Protein AF-A0AA35VS94-F1 (afdb_monomer_lite)

InterPro domains:
  IPR000488 Death domain [PF00531] (14-91)
  IPR011029 Death-like domain superfamily [G3DSA:1.10.533.10] (7-102)
  IPR011029 Death-like domain superfamily [SSF47986] (13-92)

pLDDT: mean 72.89, std 15.07, range [34.94, 88.5]

Structure (mmCIF, N/CA/C/O backbone):
data_AF-A0AA35VS94-F1
#
_entry.id   AF-A0AA35VS94-F1
#
loop_
_atom_site.group_PDB
_atom_site.id
_atom_site.type_symbol
_atom_site.label_atom_id
_atom_site.label_alt_id
_atom_site.label_comp_id
_atom_site.label_asym_id
_atom_site.label_entity_id
_atom_site.label_seq_id
_atom_site.pdbx_PDB_ins_code
_atom_site.Cartn_x
_atom_site.Cartn_y
_atom_site.Cartn_z
_atom_site.occupancy
_atom_site.B_iso_or_equiv
_atom_site.auth_seq_id
_atom_site.auth_comp_id
_atom_site.auth_asym_id
_atom_site.auth_atom_id
_atom_site.pdbx_PDB_model_num
ATOM 1 N N . MET A 1 1 ? -4.233 39.093 11.057 1.00 37.75 1 MET A N 1
ATOM 2 C CA . MET A 1 1 ? -4.387 38.185 12.213 1.00 37.75 1 MET A CA 1
ATOM 3 C C . MET A 1 1 ? -4.971 36.888 11.689 1.00 37.75 1 MET A C 1
ATOM 5 O O . MET A 1 1 ? -6.139 36.872 11.334 1.00 37.75 1 MET A O 1
ATOM 9 N N . CYS A 1 2 ? -4.156 35.845 11.549 1.00 34.94 2 CYS A N 1
ATOM 10 C CA . CYS A 1 2 ? -4.618 34.550 11.057 1.00 34.94 2 CYS A CA 1
ATOM 11 C C . CYS A 1 2 ? -4.717 33.615 12.259 1.00 34.94 2 CYS A C 1
ATOM 13 O O . CYS A 1 2 ? -3.712 33.097 12.739 1.00 34.94 2 CYS A O 1
ATOM 15 N N . MET A 1 3 ? -5.928 33.475 12.791 1.00 42.16 3 MET A N 1
ATOM 16 C CA . MET A 1 3 ? -6.256 32.408 13.725 1.00 42.16 3 MET A CA 1
ATOM 17 C C . MET A 1 3 ? -6.566 31.159 12.903 1.00 42.16 3 MET A C 1
ATOM 19 O O . MET A 1 3 ? -7.602 31.093 12.253 1.00 42.16 3 MET A O 1
ATOM 23 N N . THR A 1 4 ? -5.679 30.171 12.939 1.00 45.38 4 THR A N 1
ATOM 24 C CA . THR A 1 4 ? -6.019 28.788 12.584 1.00 45.38 4 THR A CA 1
ATOM 25 C C . THR A 1 4 ? -5.450 27.892 13.671 1.00 45.38 4 THR A C 1
ATOM 27 O O . THR A 1 4 ? -4.269 27.546 13.679 1.00 45.38 4 THR A O 1
ATOM 30 N N . THR A 1 5 ? -6.287 27.608 14.660 1.00 41.09 5 THR A N 1
ATOM 31 C CA . THR A 1 5 ? -6.042 26.622 15.705 1.00 41.09 5 THR A CA 1
ATOM 32 C C . THR A 1 5 ? -6.155 25.200 15.144 1.00 41.09 5 THR A C 1
ATOM 34 O O . THR A 1 5 ? -6.917 24.936 14.220 1.00 41.09 5 THR A O 1
ATOM 37 N N . SER A 1 6 ? -5.400 24.297 15.776 1.00 39.47 6 SER A N 1
ATOM 38 C CA . SER A 1 6 ? -5.391 22.831 15.656 1.00 39.47 6 SER A CA 1
ATOM 39 C C . SER A 1 6 ? -4.593 22.202 14.506 1.00 39.47 6 SER A C 1
ATOM 41 O O . SER A 1 6 ? -4.994 22.121 13.352 1.00 39.47 6 SER A O 1
ATOM 43 N N . LYS A 1 7 ? -3.430 21.682 14.912 1.00 44.59 7 LYS A N 1
ATOM 44 C CA . LYS A 1 7 ? -2.463 20.855 14.185 1.00 44.59 7 LYS A CA 1
ATOM 45 C C . LYS A 1 7 ? -3.125 19.616 13.553 1.00 44.59 7 LYS A C 1
ATOM 47 O O . LYS A 1 7 ? -3.093 18.536 14.132 1.00 44.59 7 LYS A O 1
ATOM 52 N N . GLY A 1 8 ? -3.681 19.747 12.353 1.00 44.16 8 GLY A N 1
ATOM 53 C CA . GLY A 1 8 ? -3.961 18.603 11.486 1.00 44.16 8 GLY A CA 1
ATOM 54 C C . GLY A 1 8 ? -2.641 18.077 10.931 1.00 44.16 8 GLY A C 1
ATOM 55 O O . GLY A 1 8 ? -2.137 18.597 9.937 1.00 44.16 8 GLY A O 1
ATOM 56 N N . LYS A 1 9 ? -2.022 17.102 11.603 1.00 51.66 9 LYS A N 1
ATOM 57 C CA . LYS A 1 9 ? -0.814 16.447 11.091 1.00 51.66 9 LYS A CA 1
ATOM 58 C C . LYS A 1 9 ? -1.223 15.679 9.831 1.00 51.66 9 LYS A C 1
ATOM 60 O O . LYS A 1 9 ? -1.837 14.623 9.933 1.00 51.66 9 LYS A O 1
ATOM 65 N N . LYS A 1 10 ? -0.953 16.237 8.645 1.00 57.47 10 LYS A N 1
ATOM 66 C CA . LYS A 1 10 ? -1.121 15.509 7.382 1.00 57.47 10 LYS A CA 1
ATOM 67 C C . LYS A 1 10 ? -0.219 14.281 7.442 1.00 57.47 10 LYS A C 1
ATOM 69 O O . LYS A 1 10 ? 1.004 14.418 7.498 1.00 57.47 10 LYS A O 1
ATOM 74 N N . VAL A 1 11 ? -0.825 13.101 7.505 1.00 64.69 11 VAL A N 1
ATOM 75 C CA . VAL A 1 11 ? -0.096 11.834 7.482 1.00 64.69 11 VAL A CA 1
ATOM 76 C C . VAL A 1 11 ? 0.430 11.662 6.064 1.00 64.69 11 VAL A C 1
ATOM 78 O O . VAL A 1 11 ? -0.355 11.508 5.141 1.00 64.69 11 VAL A O 1
ATOM 81 N N . LYS A 1 12 ? 1.748 11.729 5.876 1.00 75.19 12 LYS A N 1
ATOM 82 C CA . LYS A 1 12 ? 2.398 11.560 4.569 1.00 75.19 12 LYS A CA 1
ATOM 83 C C . LYS A 1 12 ? 2.575 10.068 4.274 1.00 75.19 12 LYS A C 1
ATOM 85 O O . LYS A 1 12 ? 3.676 9.524 4.391 1.00 75.19 12 LYS A O 1
ATOM 90 N N . ILE A 1 13 ? 1.467 9.390 3.953 1.00 78.88 13 ILE A N 1
ATOM 91 C CA . ILE A 1 13 ? 1.467 7.938 3.712 1.00 78.88 13 ILE A CA 1
ATOM 92 C C . ILE A 1 13 ? 2.329 7.604 2.499 1.00 78.88 13 ILE A C 1
ATOM 94 O O . ILE A 1 13 ? 3.175 6.720 2.583 1.00 78.88 13 ILE A O 1
ATOM 98 N N . ILE A 1 14 ? 2.163 8.357 1.409 1.00 81.44 14 ILE A N 1
ATOM 99 C CA . ILE A 1 14 ? 2.907 8.139 0.165 1.00 81.44 14 ILE A CA 1
ATOM 100 C C . ILE A 1 14 ? 4.412 8.227 0.403 1.00 81.44 14 ILE A C 1
ATOM 102 O O . ILE A 1 14 ? 5.112 7.283 0.077 1.00 81.44 14 ILE A O 1
ATOM 106 N N . GLU A 1 15 ? 4.914 9.287 1.039 1.00 80.56 15 GLU A N 1
ATOM 107 C CA . GLU A 1 15 ? 6.360 9.442 1.283 1.00 80.56 15 GLU A CA 1
ATOM 108 C C . GLU A 1 15 ? 6.930 8.301 2.145 1.00 80.56 15 GLU A C 1
ATOM 110 O O . GLU A 1 15 ? 8.035 7.818 1.905 1.00 80.56 15 GLU A O 1
ATOM 115 N N . SER A 1 16 ? 6.158 7.834 3.130 1.00 80.88 16 SER A N 1
ATOM 116 C CA . SER A 1 16 ? 6.589 6.774 4.051 1.00 80.88 16 SER A CA 1
ATOM 117 C C . SER A 1 16 ? 6.547 5.382 3.412 1.00 80.88 16 SER A C 1
ATOM 119 O O . SER A 1 16 ? 7.367 4.521 3.728 1.00 80.88 16 SER A O 1
ATOM 121 N N . VAL A 1 17 ? 5.586 5.145 2.514 1.00 83.44 17 VAL A N 1
ATOM 122 C CA . VAL A 1 17 ? 5.394 3.863 1.821 1.00 83.44 17 VAL A CA 1
ATOM 123 C C . VAL A 1 17 ? 6.193 3.806 0.517 1.00 83.44 17 VAL A C 1
ATOM 125 O O . VAL A 1 17 ? 6.555 2.715 0.089 1.00 83.44 17 VAL A O 1
ATOM 128 N N . ALA A 1 18 ? 6.554 4.943 -0.083 1.00 83.69 18 ALA A N 1
ATOM 129 C CA . ALA A 1 18 ? 7.263 5.035 -1.361 1.00 83.69 18 ALA A CA 1
ATOM 130 C C . ALA A 1 18 ? 8.578 4.255 -1.388 1.00 83.69 18 ALA A C 1
ATOM 132 O O . ALA A 1 18 ? 8.947 3.718 -2.421 1.00 83.69 18 ALA A O 1
ATOM 133 N N . VAL A 1 19 ? 9.277 4.120 -0.263 1.00 81.81 19 VAL A N 1
ATOM 134 C CA . VAL A 1 19 ? 10.509 3.314 -0.182 1.00 81.81 19 VAL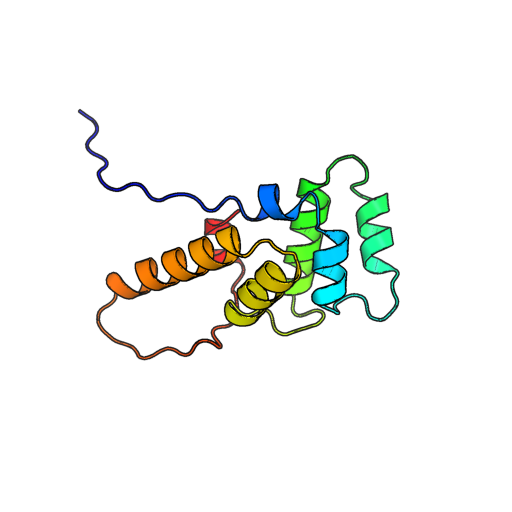 A CA 1
ATOM 135 C C . VAL A 1 19 ? 10.248 1.803 -0.082 1.00 81.81 19 VAL A C 1
ATOM 137 O O . VAL A 1 19 ? 11.128 0.995 -0.375 1.00 81.81 19 VAL A O 1
ATOM 140 N N . HIS A 1 20 ? 9.035 1.404 0.304 1.00 82.56 20 HIS A N 1
ATOM 141 C CA . HIS A 1 20 ? 8.626 0.015 0.540 1.00 82.56 20 HIS A CA 1
ATOM 142 C C . HIS A 1 20 ? 7.451 -0.430 -0.340 1.00 82.56 20 HIS A C 1
ATOM 144 O O . HIS A 1 20 ? 6.874 -1.491 -0.107 1.00 82.56 20 HIS A O 1
ATOM 150 N N . TRP A 1 21 ? 7.108 0.347 -1.368 1.00 84.94 21 TRP A N 1
ATOM 151 C CA . TRP A 1 21 ? 5.877 0.187 -2.140 1.00 84.94 21 TRP A CA 1
ATOM 152 C C . TRP A 1 21 ? 5.745 -1.185 -2.815 1.00 84.94 21 TRP A C 1
ATOM 154 O O . TRP A 1 21 ? 4.636 -1.695 -2.913 1.00 84.94 21 TRP A O 1
ATOM 164 N N . LYS A 1 22 ? 6.857 -1.819 -3.221 1.00 83.00 22 LYS A N 1
ATOM 165 C CA . LYS A 1 22 ? 6.851 -3.184 -3.778 1.00 83.00 22 LYS A CA 1
ATOM 166 C C . LYS A 1 22 ? 6.436 -4.226 -2.742 1.00 83.00 22 LYS A C 1
ATOM 168 O O . LYS A 1 22 ? 5.567 -5.046 -3.009 1.00 83.00 22 LYS A O 1
ATOM 173 N N . ASN A 1 23 ? 7.025 -4.163 -1.547 1.00 84.56 23 ASN A N 1
ATOM 174 C CA . ASN A 1 23 ? 6.662 -5.058 -0.446 1.00 84.56 23 ASN A CA 1
ATOM 175 C C . ASN A 1 23 ? 5.215 -4.814 -0.014 1.00 84.56 23 ASN A C 1
ATOM 177 O O . ASN A 1 23 ? 4.481 -5.758 0.258 1.00 84.56 23 ASN A O 1
ATOM 181 N N . PHE A 1 24 ? 4.805 -3.545 0.007 1.00 85.00 24 PHE A N 1
ATOM 182 C CA . PHE A 1 24 ? 3.437 -3.152 0.308 1.00 85.00 24 PHE A CA 1
ATOM 183 C C . PHE A 1 24 ? 2.457 -3.731 -0.718 1.00 85.00 24 PHE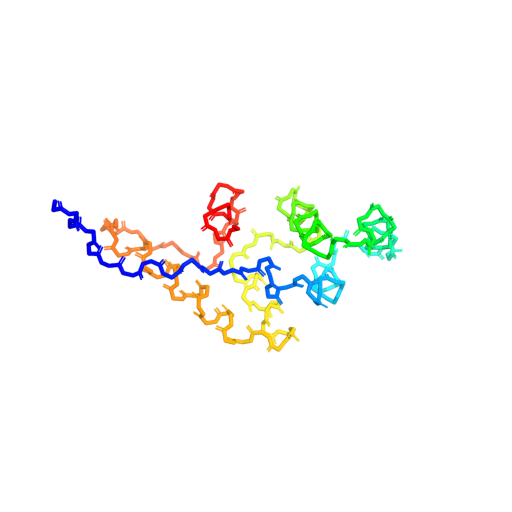 A C 1
ATOM 185 O O . PHE A 1 24 ? 1.470 -4.357 -0.351 1.00 85.00 24 PHE A O 1
ATOM 192 N N . GLY A 1 25 ? 2.763 -3.585 -2.006 1.00 83.06 25 GLY A N 1
ATOM 193 C CA . GLY A 1 25 ? 1.925 -4.093 -3.080 1.00 83.06 25 GLY A CA 1
ATOM 194 C C . GLY A 1 25 ? 1.865 -5.615 -3.161 1.00 83.06 25 GLY A C 1
ATOM 195 O O . GLY A 1 25 ? 0.811 -6.158 -3.471 1.00 83.06 25 GLY A O 1
ATOM 196 N N . ALA A 1 26 ? 2.940 -6.313 -2.787 1.00 84.19 26 ALA A N 1
ATOM 197 C CA . ALA A 1 26 ? 2.921 -7.768 -2.659 1.00 84.19 26 ALA A CA 1
ATOM 198 C C . ALA A 1 26 ? 1.954 -8.231 -1.555 1.00 84.19 26 ALA A C 1
ATOM 200 O O . ALA A 1 26 ? 1.230 -9.203 -1.737 1.00 84.19 26 ALA A O 1
ATOM 201 N N . LEU A 1 27 ? 1.894 -7.511 -0.429 1.00 85.56 27 LEU A N 1
ATOM 202 C CA . LEU A 1 27 ? 0.963 -7.805 0.669 1.00 85.56 27 LEU A CA 1
ATOM 203 C C . LEU A 1 27 ? -0.493 -7.443 0.349 1.00 85.56 27 LEU A C 1
ATOM 205 O O . LEU A 1 27 ? -1.405 -7.979 0.973 1.00 85.56 27 LEU A O 1
ATOM 209 N N . LEU A 1 28 ? -0.713 -6.539 -0.604 1.00 81.81 28 LEU A N 1
ATOM 210 C CA . LEU A 1 28 ? -2.046 -6.194 -1.096 1.00 81.81 28 LEU A CA 1
ATOM 211 C C . LEU A 1 28 ? -2.621 -7.244 -2.057 1.00 81.81 28 LEU A C 1
ATOM 213 O O . LEU A 1 28 ? -3.790 -7.147 -2.425 1.00 81.81 28 LEU A O 1
ATOM 217 N N . ASP A 1 29 ? -1.818 -8.222 -2.481 1.00 78.88 29 ASP A N 1
ATOM 218 C CA . ASP A 1 29 ? -2.226 -9.337 -3.343 1.00 78.88 29 ASP A CA 1
ATOM 219 C C . ASP A 1 29 ? -2.962 -8.907 -4.633 1.00 78.88 29 ASP A C 1
ATOM 221 O O . ASP A 1 29 ? -3.739 -9.655 -5.220 1.00 78.88 29 ASP A O 1
ATOM 225 N N . PHE A 1 30 ? -2.741 -7.674 -5.113 1.00 71.56 30 PHE A N 1
ATOM 226 C CA . PHE A 1 30 ? -3.340 -7.195 -6.370 1.00 71.56 30 PHE A CA 1
ATOM 227 C C . PHE A 1 30 ? -2.581 -7.676 -7.610 1.00 71.56 30 PHE A C 1
ATOM 229 O O . PHE A 1 30 ? -3.009 -7.432 -8.746 1.00 71.56 30 PHE A O 1
ATOM 236 N N . ASP A 1 31 ? -1.439 -8.326 -7.390 1.00 66.62 31 ASP A N 1
ATOM 237 C CA . ASP A 1 31 ? -0.551 -8.855 -8.413 1.00 66.62 31 ASP A CA 1
ATOM 238 C C . ASP A 1 31 ? -0.258 -10.350 -8.191 1.00 66.62 31 ASP A C 1
ATOM 240 O O . ASP A 1 31 ? 0.901 -10.737 -8.029 1.00 66.62 31 ASP A O 1
ATOM 244 N N . PRO A 1 32 ? -1.284 -11.223 -8.220 1.00 63.00 32 PRO A N 1
ATOM 245 C CA . PRO A 1 32 ? -1.109 -12.666 -8.019 1.00 63.00 32 PRO A CA 1
ATOM 246 C C . PRO A 1 32 ? -0.235 -13.325 -9.103 1.00 63.00 32 PRO A C 1
ATOM 248 O O . PRO A 1 32 ? 0.202 -14.462 -8.951 1.00 63.00 32 PRO A O 1
ATOM 251 N N . MET A 1 33 ? 0.023 -12.613 -10.205 1.00 65.00 33 MET A N 1
ATOM 252 C CA . MET A 1 33 ? 0.872 -13.044 -11.320 1.00 65.00 33 MET A CA 1
ATOM 253 C C . MET A 1 33 ? 2.281 -12.419 -11.282 1.00 65.00 33 MET A C 1
ATOM 255 O O . MET A 1 33 ? 3.093 -12.731 -12.149 1.00 65.00 33 MET A O 1
ATOM 259 N N . GLY A 1 34 ? 2.577 -11.541 -10.313 1.00 64.69 34 GLY A N 1
ATOM 260 C CA . GLY A 1 34 ? 3.902 -10.944 -10.087 1.00 64.69 34 GLY A CA 1
ATOM 261 C C . GLY A 1 34 ? 4.414 -9.980 -11.166 1.00 64.69 34 GLY A C 1
ATOM 262 O O . GLY A 1 34 ? 5.599 -9.655 -11.168 1.00 64.69 34 GLY A O 1
ATOM 263 N N . ASN A 1 35 ? 3.560 -9.532 -12.090 1.00 77.56 35 ASN A N 1
ATOM 264 C CA . ASN A 1 35 ? 3.972 -8.717 -13.237 1.00 77.56 35 ASN A CA 1
ATOM 265 C C . ASN A 1 35 ? 3.581 -7.240 -13.111 1.00 77.56 35 ASN A C 1
ATOM 267 O O . ASN A 1 35 ? 4.242 -6.381 -13.692 1.00 77.56 35 ASN A O 1
ATOM 271 N N . ARG A 1 36 ? 2.515 -6.902 -12.381 1.00 79.25 36 ARG A N 1
ATOM 272 C CA . ARG A 1 36 ? 2.024 -5.519 -12.268 1.00 79.25 36 ARG A CA 1
ATOM 273 C C . ARG A 1 36 ? 2.965 -4.633 -11.467 1.00 79.25 36 ARG A C 1
ATOM 275 O O . ARG A 1 36 ? 3.188 -3.493 -11.866 1.00 79.25 36 ARG A O 1
ATOM 282 N N . LEU A 1 37 ? 3.542 -5.140 -10.379 1.00 80.19 37 LEU A N 1
ATOM 283 C CA . LEU A 1 37 ? 4.541 -4.388 -9.615 1.00 80.19 37 LEU A CA 1
ATOM 284 C C . LEU A 1 37 ? 5.773 -4.088 -10.463 1.00 80.19 37 LEU A C 1
ATOM 286 O O . LEU A 1 37 ? 6.313 -2.988 -10.399 1.00 80.19 37 LEU A O 1
ATOM 290 N N . GLU A 1 38 ? 6.183 -5.029 -11.304 1.00 82.44 38 GLU A N 1
ATOM 291 C CA . GLU A 1 38 ? 7.305 -4.819 -12.213 1.00 82.44 38 GLU A CA 1
ATOM 292 C C . GLU A 1 38 ? 6.952 -3.836 -13.334 1.00 82.44 38 GLU A C 1
ATOM 294 O O . GLU A 1 38 ? 7.762 -2.967 -13.644 1.00 82.44 38 GLU A O 1
ATOM 299 N N . ILE A 1 39 ? 5.725 -3.872 -13.870 1.00 82.44 39 ILE A N 1
ATOM 300 C CA . ILE A 1 39 ? 5.244 -2.870 -14.836 1.00 82.44 39 ILE A CA 1
ATOM 301 C C . ILE A 1 39 ? 5.288 -1.466 -14.222 1.00 82.44 39 ILE A C 1
ATOM 303 O O . ILE A 1 39 ? 5.896 -0.577 -14.810 1.00 82.44 39 ILE A O 1
ATOM 307 N N . ILE A 1 40 ? 4.733 -1.270 -13.019 1.00 80.75 40 ILE A N 1
ATOM 308 C CA . ILE A 1 40 ? 4.777 0.029 -12.324 1.00 80.75 40 ILE A CA 1
ATOM 309 C C . ILE A 1 40 ? 6.233 0.467 -12.099 1.00 80.75 40 ILE A C 1
ATOM 311 O O . ILE A 1 40 ? 6.572 1.627 -12.327 1.00 80.75 40 ILE A O 1
ATOM 315 N N . ALA A 1 41 ? 7.113 -0.463 -11.713 1.00 82.38 41 ALA A N 1
ATOM 316 C CA . ALA A 1 41 ? 8.524 -0.173 -11.473 1.00 82.38 41 ALA A CA 1
ATOM 317 C C . ALA A 1 41 ? 9.283 0.218 -12.748 1.00 82.38 41 ALA A C 1
ATOM 319 O O . ALA A 1 41 ? 10.268 0.949 -12.670 1.00 82.38 41 ALA A O 1
ATOM 320 N N . VAL A 1 42 ? 8.861 -0.282 -13.910 1.00 82.69 42 VAL A N 1
ATOM 321 C CA . VAL A 1 42 ? 9.428 0.088 -15.212 1.00 82.69 42 VAL A CA 1
ATOM 322 C C . VAL A 1 42 ? 8.881 1.437 -15.674 1.00 82.69 42 VAL A C 1
ATOM 324 O O . VAL A 1 42 ? 9.654 2.256 -16.165 1.00 82.69 42 VAL A O 1
ATOM 327 N N . THR A 1 43 ? 7.582 1.686 -15.494 1.00 78.19 43 THR A N 1
ATOM 328 C CA . THR A 1 43 ? 6.915 2.925 -15.921 1.00 78.19 43 THR A CA 1
ATOM 329 C C . THR A 1 43 ? 7.370 4.137 -15.108 1.00 78.19 43 THR A C 1
ATOM 331 O O . THR A 1 43 ? 7.673 5.175 -15.686 1.00 78.19 43 THR A O 1
ATOM 334 N N . GLU A 1 44 ? 7.499 3.994 -13.788 1.00 77.25 44 GLU A N 1
ATOM 335 C CA . GLU A 1 44 ? 7.767 5.097 -12.852 1.00 77.25 44 GLU A CA 1
ATOM 336 C C . GLU A 1 44 ? 9.140 4.952 -12.163 1.00 77.25 44 GLU A C 1
ATOM 338 O O . GLU A 1 44 ? 9.333 5.333 -11.008 1.00 77.25 44 GLU A O 1
ATOM 343 N N . ARG A 1 45 ? 10.118 4.380 -12.881 1.00 68.75 45 ARG A N 1
ATOM 344 C CA . ARG A 1 45 ? 11.405 3.870 -12.359 1.00 68.75 45 ARG A CA 1
ATOM 345 C C . ARG A 1 45 ? 12.202 4.834 -11.478 1.00 68.75 45 ARG A C 1
ATOM 347 O O . ARG A 1 45 ? 12.897 4.392 -10.565 1.00 68.75 45 ARG A O 1
ATOM 354 N N . GLU A 1 46 ? 12.122 6.131 -11.747 1.00 76.56 46 GLU A N 1
ATOM 355 C CA . GLU A 1 46 ? 12.866 7.174 -11.023 1.00 76.56 46 GLU A CA 1
ATOM 356 C C . GLU A 1 46 ? 12.005 7.915 -9.988 1.00 76.56 46 GLU A C 1
ATOM 358 O O . GLU A 1 46 ? 12.465 8.843 -9.325 1.00 76.56 46 GLU A O 1
ATOM 363 N N . ARG A 1 47 ? 10.739 7.511 -9.843 1.00 81.19 47 ARG A N 1
ATOM 364 C CA . ARG A 1 47 ? 9.717 8.198 -9.055 1.00 81.19 47 ARG A CA 1
ATOM 365 C C . ARG A 1 47 ? 9.013 7.207 -8.121 1.00 81.19 47 ARG A C 1
ATOM 367 O O . ARG A 1 47 ? 7.888 6.786 -8.388 1.00 81.19 47 ARG A O 1
ATOM 374 N N . PRO A 1 48 ? 9.644 6.838 -6.991 1.00 79.06 48 PRO A N 1
ATOM 375 C CA . PRO A 1 48 ? 9.068 5.885 -6.038 1.00 79.06 48 PRO A CA 1
ATOM 376 C C . PRO A 1 48 ? 7.726 6.357 -5.454 1.00 79.06 48 PRO A C 1
ATOM 378 O O . PRO A 1 48 ? 6.861 5.542 -5.139 1.00 79.06 48 PRO A O 1
ATOM 381 N N . GLU A 1 49 ? 7.517 7.671 -5.355 1.00 83.06 49 GLU A N 1
ATOM 382 C CA . GLU A 1 49 ? 6.239 8.262 -4.945 1.00 83.06 49 GLU A CA 1
ATOM 383 C C . GLU A 1 49 ? 5.130 8.026 -5.980 1.00 83.06 49 GLU A C 1
ATOM 385 O O . GLU A 1 49 ? 4.015 7.671 -5.602 1.00 83.06 49 GLU A O 1
ATOM 390 N N . GLU A 1 50 ? 5.434 8.140 -7.276 1.00 83.56 50 GLU A N 1
ATOM 391 C CA . GLU A 1 50 ? 4.474 7.868 -8.357 1.00 83.56 50 GLU A CA 1
ATOM 392 C C . GLU A 1 50 ? 4.184 6.368 -8.482 1.00 83.56 50 GLU A C 1
ATOM 394 O O . GLU A 1 50 ? 3.029 5.976 -8.671 1.00 83.56 50 GLU A O 1
ATOM 399 N N . CYS A 1 51 ? 5.198 5.516 -8.272 1.00 83.56 51 CYS A N 1
ATOM 400 C CA . CYS A 1 51 ? 5.001 4.070 -8.141 1.00 83.56 51 CYS A CA 1
ATOM 401 C C . CYS A 1 51 ? 4.005 3.755 -7.016 1.00 83.56 51 CYS A C 1
ATOM 403 O O . CYS A 1 51 ? 3.082 2.957 -7.180 1.00 83.56 51 CYS A O 1
ATOM 405 N N . CYS A 1 52 ? 4.187 4.404 -5.863 1.00 85.88 52 CYS A N 1
ATOM 406 C CA . CYS A 1 52 ? 3.352 4.222 -4.686 1.00 85.88 52 CYS A CA 1
ATOM 407 C C . CYS A 1 52 ? 1.921 4.728 -4.908 1.00 85.88 52 CYS A C 1
ATOM 409 O O . CYS A 1 52 ? 0.975 4.012 -4.582 1.00 85.88 52 CYS A O 1
ATOM 411 N N . ARG A 1 53 ? 1.748 5.907 -5.520 1.00 84.69 53 ARG A N 1
ATOM 412 C CA . ARG A 1 53 ? 0.428 6.437 -5.901 1.00 84.69 53 ARG A CA 1
ATOM 413 C C . ARG A 1 53 ? -0.296 5.508 -6.864 1.00 84.69 53 ARG A C 1
ATOM 415 O O . ARG A 1 53 ? -1.452 5.179 -6.621 1.00 84.69 53 ARG A O 1
ATOM 422 N N . SER A 1 54 ? 0.391 5.044 -7.906 1.00 85.62 54 SER A N 1
ATOM 423 C CA . SER A 1 54 ? -0.176 4.111 -8.883 1.00 85.62 54 SER A CA 1
ATOM 424 C C . SER A 1 54 ? -0.604 2.811 -8.210 1.00 85.62 54 SER A C 1
ATOM 426 O O . SER A 1 54 ? -1.728 2.359 -8.394 1.00 85.62 54 SER A O 1
ATOM 428 N N . MET A 1 55 ? 0.257 2.247 -7.361 1.00 87.00 55 MET A N 1
ATOM 429 C CA . MET A 1 55 ? -0.042 1.052 -6.573 1.00 87.00 55 MET A CA 1
ATOM 430 C C . MET A 1 55 ? -1.292 1.229 -5.694 1.00 87.00 55 MET A C 1
ATOM 432 O O . MET A 1 55 ? -2.183 0.380 -5.723 1.00 87.00 55 MET A O 1
ATOM 436 N N . PHE A 1 56 ? -1.399 2.346 -4.968 1.00 85.62 56 PHE A N 1
ATOM 437 C CA . PHE A 1 56 ? -2.576 2.639 -4.150 1.00 85.62 56 PHE A CA 1
ATOM 438 C C . PHE A 1 56 ? -3.834 2.845 -4.991 1.00 85.62 56 PHE A C 1
ATOM 440 O O . PHE A 1 56 ? -4.886 2.342 -4.614 1.00 85.62 56 PHE A O 1
ATOM 447 N N . GLN A 1 57 ? -3.737 3.531 -6.131 1.00 85.00 57 GLN A N 1
ATOM 448 C CA . GLN A 1 57 ? -4.863 3.713 -7.044 1.00 85.00 57 GLN A CA 1
ATOM 449 C C . GLN A 1 57 ? -5.396 2.361 -7.531 1.00 85.00 57 GLN A C 1
ATOM 451 O O . GLN A 1 57 ? -6.589 2.100 -7.423 1.00 85.00 57 GLN A O 1
ATOM 456 N N . TYR A 1 58 ? -4.507 1.461 -7.961 1.00 82.19 58 TYR A N 1
ATOM 457 C CA . TYR A 1 58 ? -4.891 0.114 -8.385 1.00 82.19 58 TYR A CA 1
ATOM 458 C C . TYR A 1 58 ? -5.605 -0.673 -7.285 1.00 82.19 58 TYR A C 1
ATOM 460 O O . TYR A 1 58 ? -6.591 -1.362 -7.556 1.00 82.19 58 TYR A O 1
ATOM 468 N N . TRP A 1 59 ? -5.118 -0.577 -6.050 1.00 85.56 59 TRP A N 1
ATOM 469 C CA . TRP A 1 59 ? -5.762 -1.213 -4.908 1.00 85.56 59 TRP A CA 1
ATOM 470 C C . TRP A 1 59 ? -7.144 -0.612 -4.609 1.00 85.56 59 TRP A C 1
ATOM 472 O O . TRP A 1 59 ? -8.108 -1.350 -4.410 1.00 85.56 59 TRP A O 1
ATOM 482 N N . LEU A 1 60 ? -7.265 0.718 -4.646 1.00 84.31 60 LEU A N 1
ATOM 483 C CA . LEU A 1 60 ? -8.528 1.438 -4.446 1.00 84.31 60 LEU A CA 1
ATOM 484 C C . LEU A 1 60 ? -9.568 1.140 -5.529 1.00 84.31 60 LEU A C 1
ATOM 486 O O . LEU A 1 60 ? -10.761 1.131 -5.233 1.00 84.31 60 LEU A O 1
ATOM 490 N N . ASP A 1 61 ? -9.127 0.828 -6.746 1.00 83.75 61 ASP A N 1
ATOM 491 C CA . ASP A 1 61 ? -9.995 0.391 -7.844 1.00 83.75 61 ASP A CA 1
ATOM 492 C C . ASP A 1 61 ? -10.524 -1.050 -7.652 1.00 83.75 61 ASP A C 1
ATOM 494 O O . ASP A 1 61 ? -11.214 -1.588 -8.518 1.00 83.75 61 ASP A O 1
ATOM 498 N N . GLY A 1 62 ? -10.229 -1.687 -6.511 1.00 79.38 62 GLY A N 1
ATOM 499 C CA . GLY A 1 62 ? -10.775 -2.987 -6.116 1.00 79.38 62 GLY A CA 1
ATOM 500 C C . GLY A 1 62 ? -9.928 -4.186 -6.541 1.00 79.38 62 GLY A C 1
ATOM 501 O O . GLY A 1 62 ? -10.438 -5.304 -6.587 1.00 79.38 62 GLY A O 1
ATOM 502 N N . ASN A 1 63 ? -8.648 -3.982 -6.865 1.00 79.50 63 ASN A N 1
ATOM 503 C CA . ASN A 1 63 ? -7.740 -5.083 -7.183 1.00 79.50 63 ASN A CA 1
ATOM 504 C C . ASN A 1 63 ? -7.078 -5.628 -5.908 1.00 79.50 63 ASN A C 1
ATOM 506 O O . ASN A 1 63 ? -6.519 -4.860 -5.127 1.00 79.50 63 ASN A O 1
ATOM 510 N N . GLY A 1 64 ? -7.057 -6.955 -5.757 1.00 80.69 64 GLY A N 1
ATOM 511 C CA . GLY A 1 64 ? -6.416 -7.632 -4.626 1.00 80.69 64 GLY A CA 1
ATOM 512 C C . GLY A 1 64 ? -7.299 -7.690 -3.382 1.00 80.69 64 GLY A C 1
ATOM 513 O O . GLY A 1 64 ? -8.504 -7.936 -3.469 1.00 80.69 64 GLY A O 1
ATOM 514 N N . VAL A 1 65 ? -6.694 -7.496 -2.211 1.00 84.81 65 VAL A N 1
ATOM 515 C CA . VAL A 1 65 ? -7.405 -7.502 -0.925 1.00 84.81 65 VAL A CA 1
ATOM 516 C C . VAL A 1 65 ? -8.375 -6.317 -0.799 1.00 84.81 65 VAL A C 1
ATOM 518 O O . VAL A 1 65 ? -8.145 -5.267 -1.401 1.00 84.81 65 VAL A O 1
ATOM 521 N N . PRO A 1 66 ? -9.422 -6.412 0.042 1.00 84.88 66 PRO A N 1
ATOM 522 C CA . PRO A 1 66 ? -10.371 -5.321 0.236 1.00 84.88 66 PRO A CA 1
ATOM 523 C C . PRO A 1 66 ? -9.691 -4.001 0.611 1.00 84.88 66 PRO A C 1
ATOM 525 O O . PRO A 1 66 ? -8.951 -3.932 1.601 1.00 84.88 66 PRO A O 1
ATOM 528 N N . ALA A 1 67 ? -9.992 -2.950 -0.153 1.00 85.94 67 ALA A N 1
ATOM 529 C CA . ALA A 1 67 ? -9.558 -1.590 0.123 1.00 85.94 67 ALA A CA 1
ATOM 530 C C . ALA A 1 67 ? -10.290 -1.038 1.349 1.00 85.94 67 ALA A C 1
ATOM 532 O O . ALA A 1 67 ? -11.314 -0.381 1.224 1.00 85.94 67 ALA A O 1
ATOM 533 N N . THR A 1 68 ? -9.799 -1.345 2.550 1.00 86.00 68 THR A N 1
ATOM 534 C CA . THR A 1 68 ? -10.361 -0.873 3.828 1.00 86.00 68 THR A CA 1
ATOM 535 C C . THR A 1 68 ? -9.277 -0.272 4.712 1.00 86.00 68 THR A C 1
ATOM 537 O O . THR A 1 68 ? -8.090 -0.582 4.567 1.00 86.00 68 THR A O 1
ATOM 540 N N . TRP A 1 69 ? -9.680 0.572 5.667 1.00 83.94 69 TRP A N 1
ATOM 541 C CA . TRP A 1 69 ? -8.741 1.191 6.610 1.00 83.94 69 TRP A CA 1
ATOM 542 C C . TRP A 1 69 ? -8.039 0.154 7.481 1.00 83.94 69 TRP A C 1
ATOM 544 O O . TRP A 1 69 ? -6.847 0.288 7.757 1.00 83.94 69 TRP A O 1
ATOM 554 N N . SER A 1 70 ? -8.754 -0.901 7.870 1.00 85.50 70 SER A N 1
ATOM 555 C CA . SER A 1 70 ? -8.181 -2.012 8.627 1.00 85.50 70 SER A CA 1
ATOM 556 C C . SER A 1 70 ? -7.120 -2.747 7.824 1.00 85.50 70 SER A C 1
ATOM 558 O O . SER A 1 70 ? -6.019 -2.940 8.331 1.00 85.50 70 SER A O 1
ATOM 560 N N . THR A 1 71 ? -7.393 -3.056 6.552 1.00 87.31 71 THR A N 1
ATOM 561 C CA . THR A 1 71 ? -6.401 -3.668 5.660 1.00 87.31 71 THR A CA 1
ATOM 562 C C . THR A 1 71 ? -5.168 -2.775 5.495 1.00 87.31 71 THR A C 1
ATOM 564 O O . THR A 1 71 ? -4.045 -3.259 5.612 1.00 87.31 71 THR A O 1
ATOM 567 N N . LEU A 1 72 ? -5.350 -1.458 5.313 1.00 85.75 72 LEU A N 1
ATOM 568 C CA . LEU A 1 72 ? -4.235 -0.505 5.237 1.00 85.75 72 LEU A CA 1
ATOM 569 C C . LEU A 1 72 ? -3.366 -0.548 6.502 1.00 85.75 72 LEU A C 1
ATOM 571 O O . LEU A 1 72 ? -2.142 -0.639 6.422 1.00 85.75 72 LEU A O 1
ATOM 575 N N . ILE A 1 73 ? -4.000 -0.480 7.675 1.00 87.75 73 ILE A N 1
ATOM 576 C CA . ILE A 1 73 ? -3.328 -0.496 8.980 1.00 87.75 73 ILE A CA 1
ATOM 577 C C . ILE A 1 73 ? -2.574 -1.813 9.185 1.00 87.75 73 ILE A C 1
ATOM 579 O O . ILE A 1 73 ? -1.451 -1.795 9.695 1.00 87.75 73 ILE A O 1
ATOM 583 N N . ASP A 1 74 ? -3.165 -2.943 8.804 1.00 88.50 74 ASP A N 1
ATOM 584 C CA . ASP A 1 74 ? -2.540 -4.255 8.962 1.00 88.50 74 ASP A CA 1
ATOM 585 C C . ASP A 1 74 ? -1.309 -4.408 8.066 1.00 88.50 74 ASP A C 1
ATOM 587 O O . ASP A 1 74 ? -0.241 -4.819 8.525 1.00 88.50 74 ASP A O 1
ATOM 591 N N . ILE A 1 75 ? -1.398 -3.975 6.809 1.00 88.25 75 ILE A N 1
ATOM 592 C CA . ILE A 1 75 ? -0.263 -4.024 5.881 1.00 88.25 75 ILE A CA 1
ATOM 593 C C . ILE A 1 75 ? 0.845 -3.067 6.328 1.00 88.25 75 ILE A C 1
ATOM 595 O O . ILE A 1 75 ? 2.016 -3.446 6.329 1.00 88.25 75 ILE A O 1
ATOM 599 N N . LEU A 1 76 ? 0.503 -1.868 6.814 1.00 87.69 76 LEU A N 1
ATOM 600 C CA . LEU A 1 76 ? 1.482 -0.948 7.398 1.00 87.69 76 LEU A CA 1
ATOM 601 C C . LEU A 1 76 ? 2.243 -1.587 8.568 1.00 87.69 76 LEU A C 1
ATOM 603 O O . LEU A 1 76 ? 3.467 -1.470 8.635 1.00 87.69 76 LEU A O 1
ATOM 607 N N . LYS A 1 77 ? 1.560 -2.311 9.462 1.00 88.50 77 LYS A N 1
ATOM 608 C CA . LYS A 1 77 ? 2.225 -3.053 10.548 1.00 88.50 77 LYS A CA 1
ATOM 609 C C . LYS A 1 77 ? 3.142 -4.151 10.007 1.00 88.50 77 LYS A C 1
ATOM 611 O O . LYS A 1 77 ? 4.278 -4.262 10.468 1.00 88.50 77 LYS A O 1
ATOM 616 N N . ASN A 1 78 ? 2.687 -4.915 9.012 1.00 87.94 78 ASN A N 1
ATOM 617 C CA . ASN A 1 78 ? 3.486 -5.967 8.376 1.00 87.94 78 ASN A CA 1
ATOM 618 C C . ASN A 1 78 ? 4.737 -5.407 7.673 1.00 87.94 78 ASN A C 1
ATOM 620 O O . ASN A 1 78 ? 5.803 -6.019 7.718 1.00 87.94 78 ASN A O 1
ATOM 624 N N . CYS A 1 79 ? 4.665 -4.190 7.128 1.00 84.31 79 CYS A N 1
ATOM 625 C CA . CYS A 1 79 ? 5.809 -3.464 6.572 1.00 84.31 79 CYS A CA 1
ATOM 626 C C . CYS A 1 79 ? 6.697 -2.770 7.623 1.00 84.31 79 CYS A C 1
ATOM 628 O O . CYS A 1 79 ? 7.566 -1.986 7.249 1.00 84.31 79 CYS A O 1
ATOM 630 N N . ARG A 1 80 ? 6.512 -3.032 8.927 1.00 85.38 80 ARG A N 1
ATOM 631 C CA . ARG A 1 80 ? 7.217 -2.359 10.041 1.00 85.38 80 ARG A CA 1
ATOM 632 C C . ARG A 1 80 ? 6.975 -0.844 10.115 1.00 85.38 80 ARG A C 1
ATOM 634 O O . ARG A 1 80 ? 7.706 -0.132 10.798 1.00 85.38 80 ARG A O 1
ATOM 641 N N . LEU A 1 81 ? 5.906 -0.354 9.492 1.00 85.38 81 LEU A N 1
ATOM 642 C CA . LEU A 1 81 ? 5.442 1.034 9.550 1.00 85.38 81 LEU A CA 1
ATOM 643 C C . LEU A 1 81 ? 4.393 1.214 10.663 1.00 85.38 81 LEU A C 1
ATOM 645 O O . LEU A 1 81 ? 3.414 1.939 10.507 1.00 85.38 81 LEU A O 1
ATOM 649 N N . SER A 1 82 ? 4.588 0.558 11.812 1.00 84.62 82 SER A N 1
ATOM 650 C CA . SER A 1 82 ? 3.628 0.550 12.929 1.00 84.62 82 SER A CA 1
ATOM 651 C C . SER A 1 82 ? 3.349 1.942 13.503 1.00 84.62 82 SER A C 1
ATOM 653 O O . SER A 1 82 ? 2.241 2.198 13.970 1.00 84.62 82 SER A O 1
ATOM 655 N N . VAL A 1 83 ? 4.331 2.849 13.444 1.00 85.19 83 VAL A N 1
ATOM 656 C CA . VAL A 1 83 ? 4.152 4.258 13.833 1.00 85.19 83 VAL A CA 1
ATOM 657 C C . VAL A 1 83 ? 3.156 4.938 12.896 1.00 85.19 83 VAL A C 1
ATOM 659 O O . VAL A 1 83 ? 2.191 5.532 13.366 1.00 85.19 83 VAL A O 1
ATOM 662 N N . LEU A 1 84 ? 3.321 4.758 11.583 1.00 84.31 84 LEU A N 1
ATOM 663 C CA . LEU A 1 84 ? 2.402 5.298 10.582 1.00 84.31 84 LEU A CA 1
ATOM 664 C C . LEU A 1 84 ? 1.008 4.674 10.711 1.00 84.31 84 LEU A C 1
ATOM 666 O O . LEU A 1 84 ? 0.005 5.374 10.635 1.00 84.31 84 LEU A O 1
ATOM 670 N N . ALA A 1 85 ? 0.933 3.367 10.979 1.00 86.50 85 ALA A N 1
ATOM 671 C CA . ALA A 1 85 ? -0.325 2.669 11.228 1.00 86.50 85 ALA A CA 1
ATOM 672 C C . ALA A 1 85 ? -1.086 3.258 12.431 1.00 86.50 85 ALA A C 1
ATOM 674 O O . ALA A 1 85 ? -2.308 3.406 12.385 1.00 86.50 85 ALA A O 1
ATOM 675 N N . ALA A 1 86 ? -0.370 3.623 13.501 1.00 86.06 86 ALA A N 1
ATOM 676 C CA . ALA A 1 86 ? -0.953 4.302 14.652 1.00 86.06 86 ALA A CA 1
ATOM 677 C C . ALA A 1 86 ? -1.426 5.719 14.295 1.00 86.06 86 ALA A C 1
ATOM 679 O O . ALA A 1 86 ? -2.537 6.090 14.658 1.00 86.06 86 ALA A O 1
ATOM 680 N N . GLU A 1 87 ? -0.637 6.483 13.534 1.00 84.75 87 GLU A N 1
ATOM 681 C CA . GLU A 1 87 ? -1.026 7.825 13.078 1.00 84.75 87 GLU A CA 1
ATOM 682 C C . GLU A 1 87 ? -2.282 7.805 12.199 1.00 84.75 87 GLU A C 1
ATOM 684 O O . GLU A 1 87 ? -3.183 8.617 12.406 1.00 84.75 87 GLU A O 1
ATOM 689 N N . VAL A 1 88 ? -2.387 6.847 11.272 1.00 82.75 88 VAL A N 1
ATOM 690 C CA . VAL A 1 88 ? -3.596 6.636 10.461 1.00 82.75 88 VAL A CA 1
ATOM 691 C C . VAL A 1 88 ? -4.788 6.300 11.357 1.00 82.75 88 VAL A C 1
ATOM 693 O O . VAL A 1 88 ? -5.853 6.894 11.211 1.00 82.75 88 VAL A O 1
ATOM 696 N N . LYS A 1 89 ? -4.611 5.400 12.331 1.00 83.50 89 LYS A N 1
ATOM 697 C CA . LYS A 1 89 ? -5.680 5.019 13.263 1.00 83.50 89 LYS A CA 1
ATOM 698 C C . LYS A 1 89 ? -6.177 6.200 14.103 1.00 83.50 89 LYS A C 1
ATOM 700 O O . LYS A 1 89 ? -7.382 6.343 14.295 1.00 83.50 89 LYS A O 1
ATOM 705 N N . GLU A 1 90 ? -5.280 7.053 14.590 1.00 81.62 90 GLU A N 1
ATOM 706 C CA . GLU A 1 90 ? -5.655 8.262 15.334 1.00 81.62 90 GLU A CA 1
ATOM 707 C C . GLU A 1 90 ? -6.342 9.297 14.429 1.00 81.62 90 GLU A C 1
ATOM 709 O O . GLU A 1 90 ? -7.340 9.904 14.826 1.00 81.62 90 GLU A O 1
ATOM 714 N N . ALA A 1 91 ? -5.885 9.455 13.182 1.00 75.81 91 ALA A N 1
ATOM 715 C CA . ALA A 1 91 ? -6.527 10.339 12.209 1.00 75.81 91 ALA A CA 1
ATOM 716 C C . ALA A 1 91 ? -7.982 9.925 11.908 1.00 75.81 91 ALA A C 1
ATOM 718 O O . ALA A 1 91 ? -8.844 10.795 11.773 1.00 75.81 91 ALA A O 1
ATOM 719 N N . LEU A 1 92 ? -8.274 8.619 11.873 1.00 72.62 92 LEU A N 1
ATOM 720 C CA . LEU A 1 92 ? -9.636 8.100 11.697 1.00 72.62 92 LEU A CA 1
ATOM 721 C C . LEU A 1 92 ? -10.541 8.435 12.886 1.00 72.62 92 LEU A C 1
ATOM 723 O O . LEU A 1 92 ? -11.613 9.002 12.689 1.00 72.62 92 LEU A O 1
ATOM 727 N N . LYS A 1 93 ? -10.066 8.219 14.120 1.00 72.38 93 LYS A N 1
ATOM 728 C CA . LYS A 1 93 ? -10.811 8.586 15.342 1.00 72.38 93 LYS A CA 1
ATOM 729 C C . LYS A 1 93 ? -11.153 10.074 15.406 1.00 72.38 93 LYS A C 1
ATOM 731 O O . LYS A 1 93 ? -12.165 10.466 15.981 1.00 72.38 93 LYS A O 1
ATOM 736 N N . THR A 1 94 ? -10.294 10.919 14.835 1.00 63.62 94 THR A N 1
ATOM 737 C CA . THR A 1 94 ? -10.472 12.375 14.873 1.00 63.62 94 THR A CA 1
ATOM 738 C C . THR A 1 94 ? -11.600 12.834 13.938 1.00 63.62 94 THR A C 1
ATOM 740 O O . THR A 1 94 ? -12.247 13.839 14.223 1.00 63.62 94 THR A O 1
ATOM 743 N N . LYS A 1 95 ? -11.889 12.087 12.859 1.00 59.50 95 LYS A N 1
ATOM 744 C CA . LYS A 1 95 ? -13.039 12.352 11.974 1.00 59.50 95 LYS A CA 1
ATOM 745 C C . LYS A 1 95 ? -14.374 11.982 12.629 1.00 59.50 95 LYS A C 1
ATOM 747 O O . LYS A 1 95 ? -15.340 12.721 12.480 1.00 59.50 95 LYS A O 1
ATOM 752 N N . GLU A 1 96 ? -14.408 10.918 13.430 1.00 53.97 96 GLU A N 1
ATOM 753 C CA . GLU A 1 96 ? -15.620 10.480 14.144 1.00 53.97 96 GLU A CA 1
ATOM 754 C C . GLU A 1 96 ? -16.046 11.436 15.277 1.00 53.97 96 GLU A C 1
ATOM 756 O O . GLU A 1 96 ? -17.205 11.458 15.681 1.00 53.97 96 GLU A O 1
ATOM 761 N N . GLY A 1 97 ? -15.134 12.276 15.781 1.00 48.22 97 GLY A N 1
ATOM 762 C CA . GLY A 1 97 ? -15.420 13.230 16.859 1.00 48.22 97 GLY A CA 1
ATOM 763 C C . GLY A 1 97 ? -16.257 14.453 16.456 1.00 48.22 97 GLY A C 1
ATOM 764 O O . GLY A 1 97 ? -16.703 15.185 17.341 1.00 48.22 97 GLY A O 1
ATOM 765 N N . SER A 1 98 ? -16.473 14.695 15.156 1.00 45.25 98 SER A N 1
ATOM 766 C CA . SER A 1 98 ? -17.215 15.866 14.659 1.00 45.25 98 SER A CA 1
ATOM 767 C C . SER A 1 98 ? -18.649 15.561 14.209 1.00 45.25 98 SER A C 1
ATOM 769 O O . SER A 1 98 ? -19.436 16.496 14.059 1.00 45.25 98 SER A O 1
ATOM 771 N N . GLU A 1 99 ? -19.025 14.291 14.048 1.00 46.97 99 GLU A N 1
ATOM 772 C CA . GLU A 1 99 ? -20.391 13.880 13.715 1.00 46.97 99 GLU A CA 1
ATOM 773 C C . GLU A 1 99 ? -20.926 12.973 14.823 1.00 46.97 99 GLU A C 1
ATOM 775 O O . GLU A 1 99 ? -20.553 11.815 14.987 1.00 46.97 99 GLU A O 1
ATOM 780 N N . ARG A 1 100 ? -21.791 13.553 15.658 1.00 45.78 100 ARG A N 1
ATOM 781 C CA . ARG A 1 100 ? -22.432 12.883 16.786 1.00 45.78 100 ARG A CA 1
ATOM 782 C C . ARG A 1 100 ? -23.255 11.690 16.280 1.00 45.78 100 ARG A C 1
ATOM 784 O O . ARG A 1 100 ? -24.401 11.856 15.886 1.00 45.78 100 ARG A O 1
ATOM 791 N N . GLY A 1 101 ? -22.685 10.496 16.415 1.00 46.56 101 GLY A N 1
ATOM 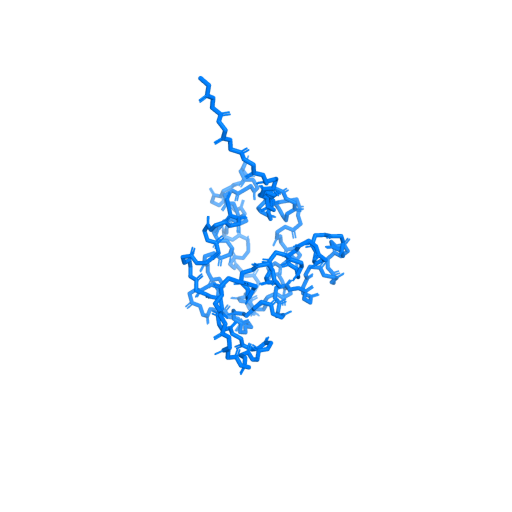792 C CA . GLY A 1 101 ? -23.403 9.229 16.484 1.00 46.56 101 GLY A CA 1
ATOM 793 C C . GLY A 1 101 ? -23.613 8.521 15.151 1.00 46.56 101 GLY A C 1
ATOM 794 O O . GLY A 1 101 ? -24.659 8.655 14.529 1.00 46.56 101 GLY A O 1
ATOM 795 N N . SER A 1 102 ? -22.699 7.619 14.805 1.00 41.72 102 SER A N 1
ATOM 796 C CA . SER A 1 102 ? -23.083 6.303 14.292 1.00 41.72 102 SER A CA 1
ATOM 797 C C . SER A 1 102 ? -21.942 5.316 14.458 1.00 41.72 102 SER A C 1
ATOM 799 O O . SER A 1 102 ? -20.796 5.568 14.121 1.00 41.72 102 SER A O 1
ATOM 801 N N . ARG A 1 103 ? -22.292 4.178 15.043 1.00 52.00 103 ARG A N 1
ATOM 802 C CA . ARG A 1 103 ? -21.455 3.004 15.259 1.00 52.00 103 ARG A CA 1
ATOM 803 C C . ARG A 1 103 ? -21.117 2.408 13.882 1.00 52.00 103 ARG A C 1
ATOM 805 O O . ARG A 1 103 ? -21.904 1.624 13.365 1.00 52.00 103 ARG A O 1
ATOM 812 N N . GLY A 1 104 ? -19.998 2.823 13.287 1.00 40.59 104 GLY A N 1
ATOM 813 C CA . GLY A 1 104 ? -19.581 2.473 11.923 1.00 40.59 104 GLY A CA 1
ATOM 814 C C . GLY A 1 104 ? -18.246 1.731 11.888 1.00 40.59 104 GLY A C 1
ATOM 815 O O . GLY A 1 104 ? -17.199 2.320 11.692 1.00 40.59 104 GLY A O 1
ATOM 816 N N . THR A 1 105 ? -18.325 0.428 12.142 1.00 46.91 105 THR A N 1
ATOM 817 C CA . THR A 1 105 ? -17.408 -0.669 11.776 1.00 46.91 105 THR A CA 1
ATOM 818 C C . THR A 1 105 ? -16.042 -0.347 11.142 1.00 46.91 105 THR A C 1
ATOM 820 O O . THR A 1 105 ? -15.967 0.190 10.043 1.00 46.91 105 THR A O 1
ATOM 823 N N . GLU A 1 106 ? -14.990 -0.935 11.732 1.00 48.75 106 GLU A N 1
ATOM 824 C CA . GLU A 1 106 ? -13.631 -1.201 11.200 1.00 48.75 106 GLU A CA 1
ATOM 825 C C . GLU A 1 106 ? -13.542 -1.722 9.738 1.00 48.75 106 GLU A C 1
ATOM 827 O O . GLU A 1 106 ? -12.446 -1.883 9.208 1.00 48.75 106 GLU A O 1
ATOM 832 N N . ALA A 1 107 ? -14.660 -1.977 9.060 1.00 54.69 107 ALA A N 1
ATOM 833 C CA . ALA A 1 1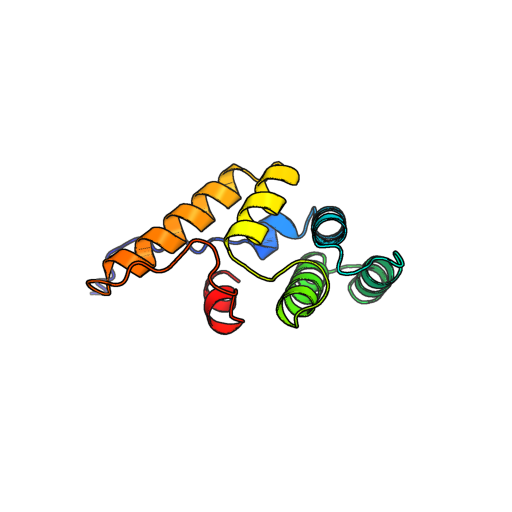07 ? -14.752 -2.482 7.692 1.00 54.69 107 ALA A CA 1
ATOM 834 C C . ALA A 1 107 ? -15.193 -1.416 6.665 1.00 54.69 107 ALA A C 1
ATOM 836 O O . ALA A 1 107 ? -15.677 -1.770 5.592 1.00 54.69 107 ALA A O 1
ATOM 837 N N . GLU A 1 108 ? -15.072 -0.120 6.975 1.00 65.44 108 GLU A N 1
ATOM 838 C CA . GLU A 1 108 ? -15.393 0.932 6.006 1.00 65.44 108 GLU A CA 1
ATOM 839 C C . GLU A 1 108 ? -14.450 0.852 4.792 1.00 65.44 108 GLU A C 1
ATOM 841 O O . GLU A 1 108 ? -13.219 0.877 4.928 1.00 65.44 108 GLU A O 1
ATOM 846 N N . LEU A 1 109 ? -15.045 0.727 3.602 1.00 66.12 109 LEU A N 1
ATOM 847 C CA . LEU A 1 109 ? -14.318 0.746 2.338 1.00 66.12 109 LEU A CA 1
ATOM 848 C C . LEU A 1 109 ? -13.622 2.103 2.184 1.00 66.12 109 LEU A C 1
ATOM 850 O O . LEU A 1 109 ? -14.254 3.159 2.260 1.00 66.12 109 LEU A O 1
ATOM 854 N N . LEU A 1 110 ? -12.311 2.069 1.956 1.00 68.88 110 LEU A N 1
ATOM 855 C CA . LEU A 1 110 ? -11.512 3.234 1.614 1.00 68.88 110 LEU A CA 1
ATOM 856 C C . LEU A 1 110 ? -12.072 3.818 0.316 1.00 68.88 110 LEU A C 1
ATOM 858 O O . LEU A 1 110 ? -11.927 3.230 -0.753 1.00 68.88 110 LEU A O 1
ATOM 862 N N . ASN A 1 111 ? -12.699 4.988 0.400 1.00 66.56 111 ASN A N 1
ATOM 863 C CA . ASN A 1 111 ? -13.055 5.734 -0.798 1.00 66.56 111 ASN A CA 1
ATOM 864 C C . ASN A 1 111 ? -11.879 6.648 -1.229 1.00 66.56 111 ASN A C 1
ATOM 866 O O . ASN A 1 111 ? -11.165 7.183 -0.366 1.00 66.56 111 ASN A O 1
ATOM 870 N N . PRO A 1 112 ? -11.668 6.867 -2.543 1.00 62.47 112 PRO A N 1
ATOM 871 C CA . PRO A 1 112 ? -10.547 7.664 -3.057 1.00 62.47 112 PRO A CA 1
ATOM 872 C C . PRO A 1 112 ? -10.505 9.104 -2.523 1.00 62.47 112 PRO A C 1
ATOM 874 O O . PRO A 1 112 ? -9.429 9.673 -2.329 1.00 62.47 112 PRO A O 1
ATOM 877 N N . SER A 1 113 ? -11.666 9.701 -2.236 1.00 64.00 113 SER A N 1
ATOM 878 C CA . SER A 1 113 ? -11.778 11.067 -1.707 1.00 64.00 113 SER A CA 1
ATOM 879 C C . SER A 1 113 ? -11.266 11.181 -0.265 1.00 64.00 113 SER A C 1
ATOM 881 O O . SER A 1 113 ? -10.538 12.118 0.071 1.00 64.00 113 SER A O 1
ATOM 883 N N . SER A 1 114 ? -11.571 10.197 0.581 1.00 65.00 114 SER A N 1
ATOM 884 C CA . SER A 1 114 ? -11.066 10.094 1.951 1.00 65.00 114 SER A CA 1
ATOM 885 C C . SER A 1 114 ? -9.567 9.819 1.976 1.00 65.00 114 SER A C 1
ATOM 887 O O . SER A 1 114 ? -8.866 10.381 2.820 1.00 65.00 114 SER A O 1
ATOM 889 N N . PHE A 1 115 ? -9.069 9.006 1.038 1.00 66.75 115 PHE A N 1
ATOM 890 C CA . PHE A 1 115 ? -7.643 8.707 0.913 1.00 66.75 115 PHE A CA 1
ATOM 891 C C . PHE A 1 115 ? -6.831 9.897 0.394 1.00 66.75 115 PHE A C 1
ATOM 893 O O . PHE A 1 115 ? -5.749 10.161 0.906 1.00 66.75 115 PHE A O 1
ATOM 900 N N . SER A 1 116 ? -7.386 10.693 -0.525 1.00 62.53 116 SER A N 1
ATOM 901 C CA . SER A 1 116 ? -6.745 11.917 -1.04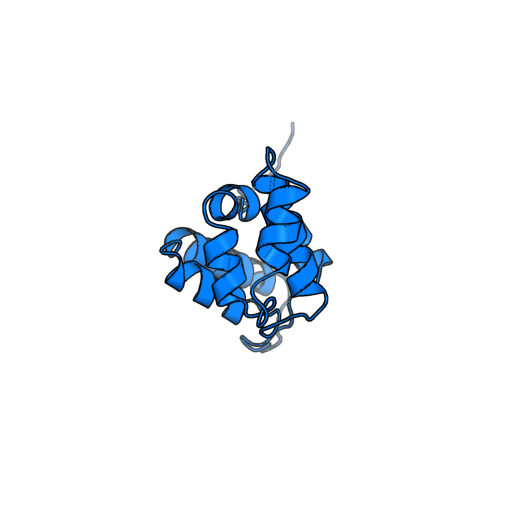0 1.00 62.53 116 SER A CA 1
ATOM 902 C C . SER A 1 116 ? -6.473 12.970 0.037 1.00 62.53 116 SER A C 1
ATOM 904 O O . SER A 1 116 ? -5.631 13.838 -0.146 1.00 62.53 116 SER A O 1
ATOM 906 N N . THR A 1 117 ? -7.148 12.896 1.187 1.00 64.44 117 THR A N 1
ATOM 907 C CA . THR A 1 117 ? -6.852 13.766 2.341 1.00 64.44 117 THR A CA 1
ATOM 908 C C . THR A 1 117 ? -5.540 13.375 3.050 1.00 64.44 117 THR A C 1
ATOM 910 O O . THR A 1 117 ? -4.993 14.171 3.816 1.00 64.44 117 THR A O 1
ATOM 913 N N . LEU A 1 118 ? -5.046 12.153 2.814 1.00 60.22 118 LEU A N 1
ATOM 914 C CA . LEU A 1 118 ? -3.824 11.568 3.384 1.00 60.22 118 LEU A CA 1
ATOM 915 C C . LEU A 1 118 ? -2.683 11.426 2.352 1.00 60.22 118 LEU A C 1
ATOM 917 O O . LEU A 1 118 ? -1.636 10.858 2.671 1.00 60.22 118 LEU A O 1
ATOM 921 N N . MET A 1 119 ? -2.890 11.918 1.126 1.00 56.78 119 MET A N 1
ATOM 922 C CA . MET A 1 119 ? -1.868 12.062 0.082 1.00 56.78 119 MET A CA 1
ATOM 923 C C . MET A 1 119 ? -1.376 13.510 0.011 1.00 56.78 119 MET A C 1
ATOM 925 O O . MET A 1 119 ? -0.186 13.685 -0.327 1.00 56.78 119 MET A O 1
#

Radius of gyration: 15.47 Å; chains: 1; bounding box: 36×51×33 Å

Organism: Geodia barretti (NCBI:txid519541)

Secondary structure (DSSP, 8-state):
-----S------HHHHHTTTHHHHHHHTTS-TTS-HHHHHHHHTTT-HHHHHHHHHHHHHTT-SS--BHHHHHHHHHHTT-HHHHHHHHHHHHHHHTTS------TT-B--HHHHHTT-

Foldseek 3Di:
DDDDDDDPPQLQPLVVCLVVQLVLLVLQQLCVPSCVLVVLCVVCVP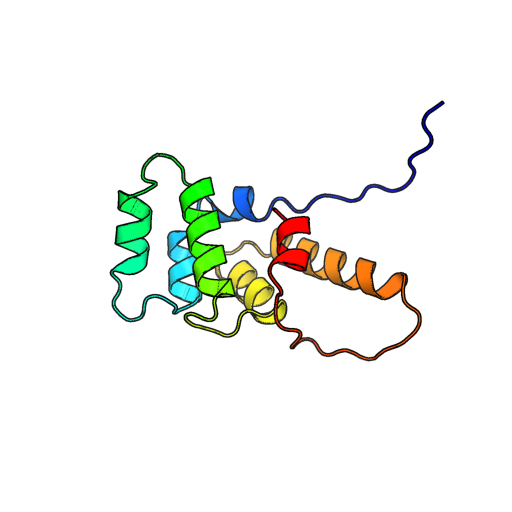PSSSSNVVSLVSVLVPGGDFQFLLSVLVSCVVVVVNVSSVVSVVSVVVVVVPDPDDPDDSGDGDHPVNVVSND

Sequence (119 aa):
MCMTTSKGKKVKIIESVAVHWKNFGALLDFDPMGNRLEIIAVTERERPEECCRSMFQYWLDGNGVPATWSTLIDILKNCRLSVLAAEVKEALKTKEGSERGSRGTEAELLNPSSFSTLM